Protein AF-A0A3D9ZHR7-F1 (afdb_monomer)

Radius of gyration: 15.04 Å; Cα contacts (8 Å, |Δi|>4): 205; chains: 1; bounding box: 36×28×38 Å

Organism: NCBI:txid53367

Mean predicted aligned error: 4.49 Å

pLDDT: mean 91.16, std 12.08, range [34.66, 98.31]

Sequence (118 aa):
MGRLLLTLEGVVEAPIDRVAEVALVEQPGASVDRAARTIVMQGDWWFRSETALHADGPGRTRIVQRIFNVAEKGRWAVRFVAREPLRAAQGGFDARLAEFGRRLGCRSYRVREAARPG

Nearest PDB structures (foldseek):
  4xrw-assembly1_A  TM=5.530E-01  e=2.152E-02  Amy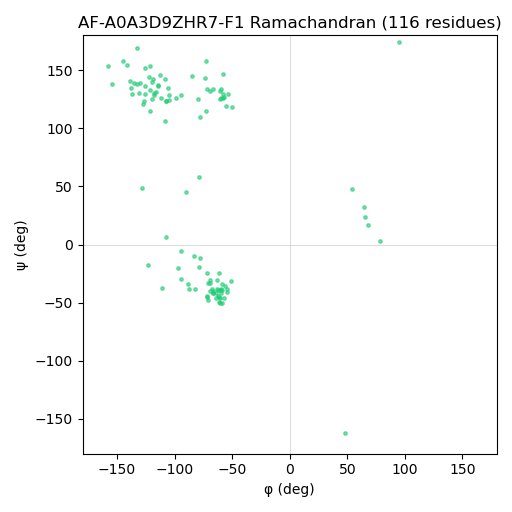colatopsis orientalis
  5z8o-assembly1_A  TM=4.979E-01  e=7.877E-02  Mycolicibacterium smegmatis MC2 155
  2pcs-assembly1_A  TM=4.517E-01  e=3.881E-02  Geobacillus kaustophilus HTA426
  1xuv-assembly2_B-2  TM=5.371E-01  e=4.107E-01  Methanosarcina mazei Go1
  4dbb-assembly1_A  TM=4.283E-01  e=4.902E-01  Rattus norvegicus

Structure (mmCIF, N/CA/C/O backbone):
data_AF-A0A3D9ZHR7-F1
#
_entry.id   AF-A0A3D9ZHR7-F1
#
loop_
_atom_site.group_PDB
_atom_site.id
_atom_site.type_symbol
_atom_site.label_atom_id
_atom_site.label_alt_id
_atom_site.label_comp_id
_atom_site.label_asym_id
_atom_site.label_entity_id
_atom_site.label_seq_id
_atom_site.pdbx_PDB_ins_code
_atom_site.Cartn_x
_atom_site.Cartn_y
_atom_site.Cartn_z
_atom_site.occupancy
_atom_site.B_iso_or_equiv
_atom_site.auth_seq_id
_atom_site.auth_comp_id
_atom_site.auth_asym_id
_atom_site.auth_atom_id
_atom_site.pdbx_PDB_model_num
ATOM 1 N N . MET A 1 1 ? 8.586 -14.887 -8.153 1.00 66.00 1 MET A N 1
ATOM 2 C CA . MET A 1 1 ? 8.458 -14.030 -6.953 1.00 66.00 1 MET A CA 1
ATOM 3 C C . MET A 1 1 ? 9.506 -12.925 -7.039 1.00 66.00 1 MET A C 1
ATOM 5 O O . MET A 1 1 ? 10.673 -13.254 -7.223 1.00 66.00 1 MET A O 1
ATOM 9 N N . GLY A 1 2 ? 9.118 -11.646 -7.001 1.00 83.94 2 GLY A N 1
ATOM 10 C CA . GLY A 1 2 ? 10.068 -10.523 -7.062 1.00 83.94 2 GLY A CA 1
ATOM 11 C C . GLY A 1 2 ? 10.864 -10.352 -5.762 1.00 83.94 2 GLY A C 1
ATOM 12 O O . GLY A 1 2 ? 10.432 -10.800 -4.702 1.00 83.94 2 GLY A O 1
ATOM 13 N N . ARG A 1 3 ? 12.028 -9.695 -5.820 1.00 93.50 3 ARG A N 1
ATOM 14 C CA . ARG A 1 3 ? 12.833 -9.386 -4.623 1.00 93.50 3 ARG A CA 1
ATOM 15 C C . ARG A 1 3 ? 12.249 -8.167 -3.911 1.00 93.50 3 ARG A C 1
ATOM 17 O O . ARG A 1 3 ? 12.152 -7.112 -4.525 1.00 93.50 3 ARG A O 1
ATOM 24 N N . LEU A 1 4 ? 11.928 -8.278 -2.623 1.00 95.06 4 LEU A N 1
ATOM 25 C CA . LEU A 1 4 ? 11.473 -7.141 -1.816 1.00 95.06 4 LEU A CA 1
ATOM 26 C C . LEU A 1 4 ? 12.554 -6.046 -1.751 1.00 95.06 4 LEU A C 1
ATOM 28 O O . LEU A 1 4 ? 13.724 -6.333 -1.491 1.00 95.06 4 LEU A O 1
ATOM 32 N N . LEU A 1 5 ? 12.149 -4.802 -1.996 1.00 94.38 5 LEU A N 1
ATOM 33 C CA . LEU A 1 5 ? 13.000 -3.613 -1.946 1.00 94.38 5 LEU A CA 1
ATOM 34 C C . LEU A 1 5 ? 12.646 -2.693 -0.780 1.00 94.38 5 LEU A C 1
ATOM 36 O O . LEU A 1 5 ? 13.539 -2.090 -0.194 1.00 94.38 5 LEU A O 1
ATOM 40 N N . LEU A 1 6 ? 11.354 -2.559 -0.475 1.00 94.81 6 LEU A N 1
ATOM 41 C CA . LEU A 1 6 ? 10.866 -1.643 0.548 1.00 94.81 6 LEU A CA 1
ATOM 42 C C . LEU A 1 6 ? 9.534 -2.140 1.112 1.00 94.81 6 LEU A C 1
ATOM 44 O O . LEU A 1 6 ? 8.657 -2.555 0.354 1.00 94.81 6 LEU A O 1
ATOM 48 N N . THR A 1 7 ? 9.388 -2.049 2.431 1.00 96.62 7 THR A N 1
ATOM 49 C CA . THR A 1 7 ? 8.114 -2.211 3.137 1.00 96.62 7 THR A CA 1
ATOM 50 C C . THR A 1 7 ? 7.806 -0.903 3.849 1.00 96.62 7 THR A C 1
ATOM 52 O O . THR A 1 7 ? 8.663 -0.366 4.548 1.00 96.62 7 THR A O 1
ATOM 55 N N . LEU A 1 8 ? 6.592 -0.396 3.669 1.00 96.31 8 LEU A N 1
ATOM 56 C CA . LEU A 1 8 ? 6.062 0.771 4.359 1.00 96.31 8 LEU A CA 1
A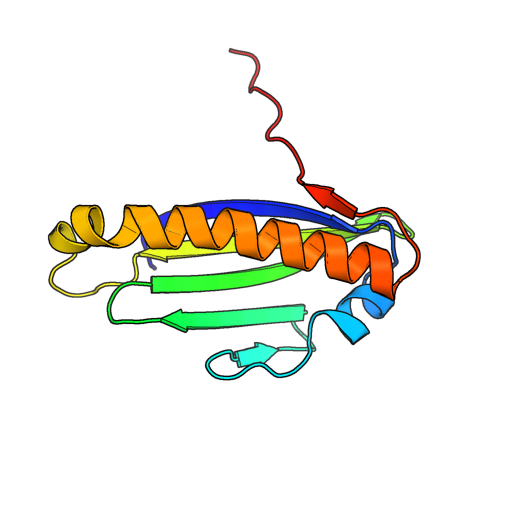TOM 57 C C . LEU A 1 8 ? 4.805 0.367 5.099 1.00 96.31 8 LEU A C 1
ATOM 59 O O . LEU A 1 8 ? 3.926 -0.285 4.537 1.00 96.31 8 LEU A O 1
ATOM 63 N N . GLU A 1 9 ? 4.722 0.773 6.358 1.00 97.38 9 GLU A N 1
ATOM 64 C CA . GLU A 1 9 ? 3.612 0.405 7.220 1.00 97.38 9 GLU A CA 1
ATOM 65 C C . GLU A 1 9 ? 3.041 1.640 7.894 1.00 97.38 9 GLU A C 1
ATOM 67 O O . GLU A 1 9 ? 3.762 2.542 8.324 1.00 97.38 9 GLU A O 1
ATOM 72 N N . GLY A 1 10 ? 1.722 1.688 7.969 1.00 97.12 10 GLY A N 1
ATOM 73 C CA . GLY A 1 10 ? 0.988 2.792 8.551 1.00 97.12 10 GLY A CA 1
ATOM 74 C C . GLY A 1 10 ? -0.245 2.300 9.270 1.00 97.12 10 GLY A C 1
ATOM 75 O O . GLY A 1 10 ? -0.752 1.217 8.991 1.00 97.12 10 GLY A O 1
ATOM 76 N N . VAL A 1 11 ? -0.723 3.111 10.197 1.00 97.75 11 VAL A N 1
ATOM 77 C CA . VAL A 1 11 ? -1.972 2.884 10.908 1.00 97.75 11 VAL A CA 1
ATOM 78 C C . VAL A 1 11 ? -2.901 4.051 10.632 1.00 97.75 11 VAL A C 1
ATOM 80 O O . VAL A 1 11 ? -2.476 5.206 10.612 1.00 97.75 11 VAL A O 1
ATOM 83 N N . VAL A 1 12 ? -4.174 3.727 10.440 1.00 98.06 12 VAL A N 1
ATOM 84 C CA . VAL A 1 12 ? -5.292 4.666 10.443 1.00 98.06 12 VAL A CA 1
ATOM 85 C C . VAL A 1 12 ? -6.227 4.236 11.569 1.00 98.06 12 VAL A C 1
ATOM 87 O O . VAL A 1 12 ? -6.643 3.077 11.621 1.00 98.06 12 VAL A O 1
ATOM 90 N N . GLU A 1 13 ? -6.541 5.147 12.488 1.00 97.56 13 GLU A N 1
ATOM 91 C CA . GLU A 1 13 ? -7.446 4.901 13.621 1.00 97.56 13 GLU A CA 1
ATOM 92 C C . GLU A 1 13 ? -8.916 4.969 13.175 1.00 97.56 13 GLU A C 1
ATOM 94 O O . GLU A 1 13 ? -9.707 5.779 13.655 1.00 97.56 13 GLU A O 1
ATOM 99 N N . ALA A 1 14 ? -9.261 4.120 12.206 1.00 97.50 14 ALA A N 1
ATOM 100 C CA . ALA A 1 14 ? -10.623 3.871 11.763 1.00 97.50 14 ALA A CA 1
ATOM 101 C C . ALA A 1 14 ? -10.837 2.375 11.449 1.00 97.50 14 ALA A C 1
ATOM 103 O O . ALA A 1 14 ? -9.878 1.672 11.096 1.00 97.50 14 ALA A O 1
ATOM 104 N N . PRO A 1 15 ? -12.086 1.869 11.541 1.00 97.19 15 PRO A N 1
ATOM 105 C CA . PRO A 1 15 ? -12.431 0.513 11.121 1.00 97.19 15 PRO A CA 1
ATOM 106 C C . PRO A 1 15 ? -12.093 0.260 9.650 1.00 97.19 15 PRO A C 1
ATOM 108 O O . PRO A 1 15 ? -12.236 1.149 8.808 1.00 97.19 15 PRO A O 1
ATOM 111 N N . ILE A 1 16 ? -11.707 -0.976 9.335 1.00 97.19 16 ILE A N 1
ATOM 112 C CA . ILE A 1 16 ? -11.210 -1.340 8.004 1.00 97.19 16 ILE A CA 1
ATOM 113 C 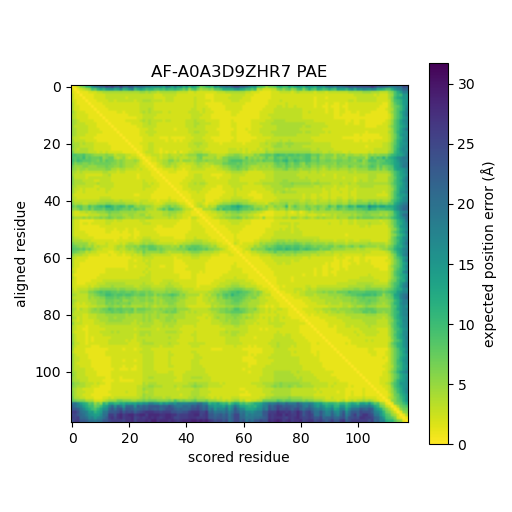C . ILE A 1 16 ? -12.201 -1.076 6.877 1.00 97.19 16 ILE A C 1
ATOM 115 O O . ILE A 1 16 ? -11.770 -0.677 5.803 1.00 97.19 16 ILE A O 1
ATOM 119 N N . ASP A 1 17 ? -13.503 -1.217 7.112 1.00 96.00 17 ASP A N 1
ATOM 120 C CA . ASP A 1 17 ? -14.506 -0.949 6.077 1.00 96.00 17 ASP A CA 1
ATOM 121 C C . ASP A 1 17 ? -14.545 0.540 5.708 1.00 96.00 17 ASP A C 1
ATOM 123 O O . ASP A 1 17 ? -14.547 0.890 4.530 1.00 96.00 17 ASP A O 1
ATOM 127 N N . ARG A 1 18 ? -14.419 1.430 6.700 1.00 96.06 18 ARG A N 1
ATOM 128 C CA . ARG A 1 18 ? -14.342 2.886 6.483 1.00 96.06 18 ARG A CA 1
ATOM 129 C C . ARG A 1 18 ? -13.050 3.292 5.784 1.00 96.06 18 ARG A C 1
ATOM 131 O O . ARG A 1 18 ? -13.054 4.176 4.932 1.00 96.06 18 ARG A O 1
ATOM 138 N N . VAL A 1 19 ? -11.937 2.643 6.123 1.00 96.94 19 VAL A N 1
ATOM 139 C CA . VAL A 1 19 ? -10.660 2.874 5.433 1.00 96.94 19 VAL A CA 1
ATOM 140 C C . VAL A 1 19 ? -10.715 2.335 4.002 1.00 96.94 19 VAL A C 1
ATOM 142 O O . VAL A 1 19 ? -10.240 3.000 3.086 1.00 96.94 19 VAL A O 1
ATOM 145 N N . ALA A 1 20 ? -11.333 1.175 3.777 1.00 96.31 20 ALA A N 1
ATOM 146 C CA . ALA A 1 20 ? -11.483 0.573 2.457 1.00 96.31 20 ALA A CA 1
ATOM 147 C C . ALA A 1 20 ? -12.316 1.450 1.508 1.00 96.31 20 ALA A C 1
ATOM 149 O O . ALA A 1 20 ? -11.939 1.592 0.347 1.00 96.31 20 ALA A O 1
ATOM 150 N N . GLU A 1 21 ? -13.379 2.098 2.000 1.00 94.19 21 GLU A N 1
ATOM 151 C CA . GLU A 1 21 ? -14.193 3.054 1.230 1.00 94.19 21 GLU A CA 1
ATOM 152 C C . GLU A 1 21 ? -13.359 4.189 0.612 1.00 94.19 21 GLU A C 1
ATOM 154 O O . GLU A 1 21 ? -13.616 4.598 -0.521 1.00 94.19 21 GLU A O 1
ATOM 159 N N . VAL A 1 22 ? -12.351 4.691 1.335 1.00 93.81 22 VAL A N 1
ATOM 160 C CA . VAL A 1 22 ? -11.513 5.813 0.875 1.00 93.81 22 VAL A CA 1
ATOM 161 C C . VAL A 1 22 ? -10.226 5.371 0.184 1.00 93.81 22 VAL A C 1
ATOM 163 O O . VAL A 1 22 ? -9.725 6.092 -0.677 1.00 93.81 22 VAL A O 1
ATOM 166 N N . ALA A 1 23 ? -9.676 4.216 0.563 1.00 92.31 23 ALA A N 1
ATOM 167 C CA . ALA A 1 23 ? -8.389 3.736 0.076 1.00 92.31 23 ALA A CA 1
ATOM 168 C C . ALA A 1 23 ? -8.514 2.940 -1.227 1.00 92.31 23 ALA A C 1
ATOM 170 O O . ALA A 1 23 ? -7.666 3.084 -2.103 1.00 92.31 23 ALA A O 1
ATOM 171 N N . LEU A 1 24 ? -9.566 2.127 -1.374 1.00 92.44 24 LEU A N 1
ATOM 172 C CA . LEU A 1 24 ? -9.778 1.237 -2.522 1.00 92.44 24 LEU A CA 1
ATOM 173 C C . LEU A 1 24 ? -10.563 1.942 -3.633 1.00 92.44 24 LEU A C 1
ATOM 175 O O . LEU A 1 24 ? -11.536 1.415 -4.173 1.00 92.44 24 LEU A O 1
ATOM 179 N N . VAL A 1 25 ? -10.165 3.175 -3.934 1.00 88.75 25 VAL A N 1
ATOM 180 C CA . VAL A 1 25 ? -10.650 3.916 -5.099 1.00 88.75 25 VAL A CA 1
ATOM 181 C C . VAL A 1 25 ? -9.823 3.528 -6.320 1.00 88.75 25 VAL A C 1
ATOM 183 O O . VAL A 1 25 ? -8.625 3.280 -6.194 1.00 88.75 25 VAL A O 1
ATOM 186 N N . GLU A 1 26 ? -10.456 3.482 -7.491 1.00 83.62 26 GLU A N 1
ATOM 187 C CA . GLU A 1 26 ? -9.762 3.213 -8.753 1.00 83.62 26 GLU A CA 1
ATOM 188 C C . GLU A 1 26 ? -8.695 4.281 -9.011 1.00 83.62 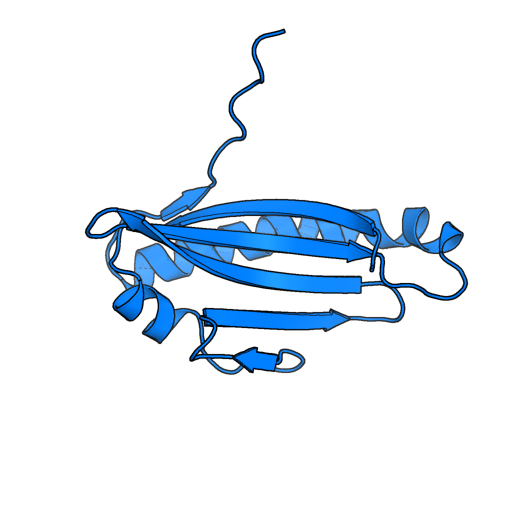26 GLU A C 1
ATOM 190 O O . GLU A 1 26 ? -8.951 5.478 -8.855 1.00 83.62 26 GLU A O 1
ATOM 195 N N . GLN A 1 27 ? -7.496 3.848 -9.402 1.00 83.00 27 GLN A N 1
ATOM 196 C CA . GLN A 1 27 ? -6.384 4.738 -9.734 1.00 83.00 27 GLN A CA 1
ATOM 197 C C . GLN A 1 27 ? -5.756 4.298 -11.060 1.00 83.00 27 GLN A C 1
ATOM 199 O O . GLN A 1 27 ? -5.570 3.097 -11.269 1.00 83.00 27 GLN A O 1
ATOM 204 N N . PRO A 1 28 ? -5.398 5.233 -11.959 1.00 85.00 28 PRO A N 1
ATOM 205 C CA . PRO A 1 28 ? -4.751 4.887 -13.219 1.00 85.00 28 PRO A CA 1
ATOM 206 C C . PRO A 1 28 ? -3.497 4.029 -13.007 1.00 85.00 28 PRO A C 1
ATOM 208 O O . PRO A 1 28 ? -2.628 4.373 -12.208 1.00 85.00 28 PRO A O 1
ATOM 211 N N . GLY A 1 29 ? -3.404 2.912 -13.732 1.00 87.12 29 GLY A N 1
ATOM 212 C CA . GLY A 1 29 ? -2.259 1.998 -13.658 1.00 87.12 29 GLY A CA 1
ATOM 213 C C . GLY A 1 29 ? -2.245 1.059 -12.444 1.00 87.12 29 GLY A C 1
ATOM 214 O O . GLY A 1 29 ? -1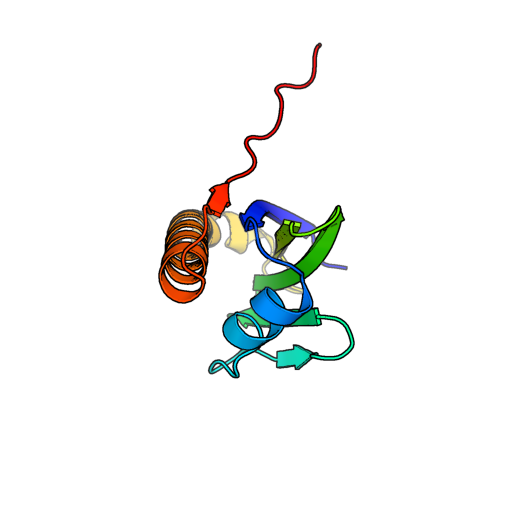.300 0.281 -12.301 1.00 87.12 29 GLY A O 1
ATOM 215 N N . ALA A 1 30 ? -3.275 1.087 -11.593 1.00 93.19 30 ALA A N 1
ATOM 216 C CA . ALA A 1 30 ? -3.435 0.160 -10.481 1.00 93.19 30 ALA A CA 1
ATOM 217 C C . ALA A 1 30 ? -4.633 -0.779 -10.694 1.00 93.19 30 ALA A C 1
ATOM 219 O O . ALA A 1 30 ? -5.657 -0.394 -11.246 1.00 93.19 30 ALA A O 1
ATOM 220 N N . SER A 1 31 ? -4.501 -2.012 -10.215 1.00 95.44 31 SER A N 1
ATOM 221 C CA . SER A 1 31 ? -5.585 -2.974 -10.053 1.00 95.44 31 SER A CA 1
ATOM 222 C C . SER A 1 31 ? -6.039 -2.952 -8.599 1.00 95.44 31 SER A C 1
ATOM 224 O O . SER A 1 31 ? -5.222 -3.153 -7.697 1.00 95.44 31 SER A O 1
ATOM 226 N N . VAL A 1 32 ? -7.333 -2.744 -8.367 1.00 96.00 32 VAL A N 1
ATOM 227 C CA . VAL A 1 32 ? -7.934 -2.737 -7.030 1.00 96.00 32 VAL A CA 1
ATOM 228 C C . VAL A 1 32 ? -8.769 -4.000 -6.842 1.00 96.00 32 VAL A C 1
ATOM 230 O O . VAL A 1 32 ? -9.701 -4.255 -7.596 1.00 96.00 32 VAL A O 1
ATOM 233 N N . ASP A 1 33 ? -8.461 -4.780 -5.809 1.00 95.12 33 ASP A N 1
ATOM 234 C CA . ASP A 1 33 ? -9.304 -5.885 -5.355 1.00 95.12 33 ASP A CA 1
ATOM 235 C C . ASP A 1 33 ? -9.957 -5.492 -4.029 1.00 95.12 33 ASP A C 1
ATOM 237 O O . ASP A 1 33 ? -9.316 -5.443 -2.972 1.00 95.12 33 ASP A O 1
ATOM 241 N N . ARG A 1 34 ? -11.257 -5.196 -4.092 1.00 93.69 34 ARG A N 1
ATOM 242 C CA . ARG A 1 34 ? -12.048 -4.792 -2.925 1.00 93.69 34 ARG A CA 1
ATOM 243 C C . ARG A 1 34 ? -12.295 -5.935 -1.950 1.00 93.69 34 ARG A C 1
ATOM 245 O O . ARG A 1 34 ? -12.332 -5.684 -0.748 1.00 93.69 34 ARG A O 1
ATOM 252 N N . ALA A 1 35 ? -12.435 -7.162 -2.447 1.00 92.38 35 ALA A N 1
ATOM 253 C CA . ALA A 1 35 ? -12.684 -8.330 -1.612 1.00 92.38 35 ALA A CA 1
ATOM 254 C C . ALA A 1 35 ? -11.423 -8.705 -0.825 1.00 92.38 35 ALA A C 1
ATOM 256 O O . ALA A 1 35 ? -11.480 -8.895 0.388 1.00 92.38 35 ALA A O 1
ATOM 257 N N . ALA A 1 36 ? -10.268 -8.717 -1.494 1.00 93.56 36 ALA A N 1
ATOM 258 C CA . ALA A 1 36 ? -8.977 -8.950 -0.852 1.00 93.56 36 ALA A CA 1
ATOM 259 C C . ALA A 1 36 ? -8.440 -7.717 -0.100 1.00 93.56 36 ALA A C 1
ATOM 261 O O . ALA A 1 36 ? -7.474 -7.829 0.653 1.00 93.56 36 ALA A O 1
ATOM 262 N N . ARG A 1 37 ? -9.051 -6.540 -0.296 1.00 96.62 37 ARG A N 1
ATOM 263 C CA . ARG A 1 37 ? -8.603 -5.235 0.220 1.00 96.62 37 ARG A C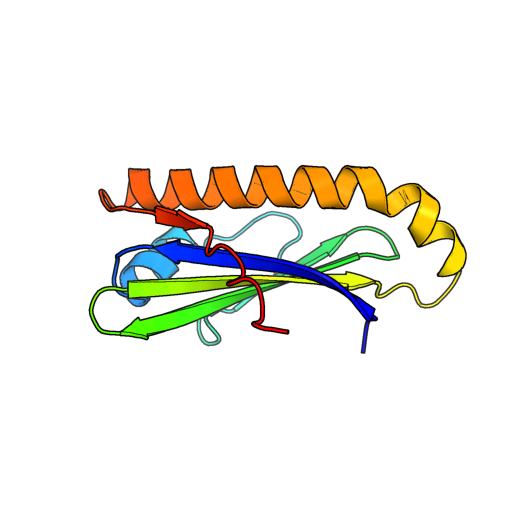A 1
ATOM 264 C C . ARG A 1 37 ? -7.157 -4.926 -0.158 1.00 96.62 37 ARG A C 1
ATOM 266 O O . ARG A 1 37 ? -6.340 -4.520 0.677 1.00 96.62 37 ARG A O 1
ATOM 273 N N . THR A 1 38 ? -6.855 -5.124 -1.437 1.00 96.88 38 THR A N 1
ATOM 274 C CA . THR A 1 38 ? -5.522 -4.904 -1.991 1.00 96.88 38 THR A CA 1
ATOM 275 C C . THR A 1 38 ? -5.538 -3.963 -3.183 1.00 96.88 38 THR A C 1
ATOM 277 O O . THR A 1 38 ? -6.516 -3.862 -3.920 1.00 96.88 38 THR A O 1
ATOM 280 N N . ILE A 1 39 ? -4.422 -3.266 -3.363 1.00 96.50 39 ILE A N 1
ATOM 281 C CA . ILE A 1 39 ? -4.125 -2.447 -4.532 1.00 96.50 39 ILE A CA 1
ATOM 282 C C . ILE A 1 39 ? -2.774 -2.904 -5.059 1.00 96.50 39 ILE A C 1
ATOM 284 O O . ILE A 1 39 ? -1.778 -2.882 -4.332 1.00 96.50 39 ILE A O 1
ATOM 288 N N . VAL A 1 40 ? -2.728 -3.294 -6.323 1.00 96.19 40 VAL A N 1
ATOM 289 C CA . VAL A 1 40 ? -1.506 -3.709 -7.004 1.00 96.19 40 VAL A CA 1
ATOM 290 C C . VAL A 1 40 ? -1.223 -2.733 -8.128 1.00 96.19 40 VAL A C 1
ATOM 292 O O . VAL A 1 40 ? -2.091 -2.447 -8.938 1.00 96.19 40 VAL A O 1
ATOM 295 N N . MET A 1 41 ? 0.008 -2.251 -8.212 1.00 93.94 41 MET A N 1
ATOM 296 C CA . MET A 1 41 ? 0.458 -1.394 -9.303 1.00 93.94 41 MET A CA 1
ATOM 297 C C . MET A 1 41 ? 1.769 -1.942 -9.842 1.00 93.94 41 MET A C 1
ATOM 299 O O . MET A 1 41 ? 2.691 -2.210 -9.071 1.00 93.94 41 MET A O 1
ATOM 303 N N . GLN A 1 42 ? 1.849 -2.103 -11.157 1.00 92.12 42 GLN A N 1
ATOM 304 C CA . GLN A 1 42 ? 3.097 -2.401 -11.847 1.00 92.12 42 GLN A CA 1
ATOM 305 C C . GLN A 1 42 ? 3.564 -1.139 -12.564 1.00 92.12 42 GLN A C 1
ATOM 307 O O . GLN A 1 42 ? 2.773 -0.457 -13.207 1.00 92.12 42 GLN A O 1
ATOM 312 N N . GLY A 1 43 ? 4.847 -0.832 -12.437 1.00 85.69 43 GLY A N 1
ATOM 313 C CA . GLY A 1 43 ? 5.473 0.329 -13.053 1.00 85.69 43 GLY A CA 1
ATOM 314 C C . GLY A 1 43 ? 6.801 -0.075 -13.669 1.00 85.69 43 GLY A C 1
ATOM 315 O O . GLY A 1 43 ? 7.554 -0.858 -13.085 1.00 85.69 43 GLY A O 1
ATOM 316 N N . ASP A 1 44 ? 7.072 0.458 -14.856 1.00 87.44 44 ASP A N 1
ATOM 317 C CA . ASP A 1 44 ? 8.239 0.110 -15.663 1.00 87.44 44 ASP A CA 1
ATOM 318 C C . ASP A 1 44 ? 8.448 -1.416 -15.804 1.00 87.44 44 ASP A C 1
ATOM 320 O O . ASP A 1 44 ? 7.549 -2.235 -15.602 1.00 87.44 44 ASP A O 1
ATOM 324 N N . TRP A 1 45 ? 9.656 -1.823 -16.191 1.00 92.94 45 TRP A N 1
ATOM 325 C CA . TRP A 1 45 ? 10.025 -3.231 -16.352 1.00 92.94 45 TRP A CA 1
ATOM 326 C C . TRP A 1 45 ? 10.434 -3.906 -15.038 1.00 92.94 45 TRP A C 1
ATOM 328 O O . TRP A 1 45 ? 10.678 -5.111 -15.020 1.00 92.94 45 TRP A O 1
ATOM 338 N N . TRP A 1 46 ? 10.604 -3.137 -13.959 1.00 93.81 46 TRP A N 1
ATOM 339 C CA . TRP A 1 46 ? 11.284 -3.606 -12.755 1.00 93.81 46 TRP A CA 1
ATOM 340 C C . TRP A 1 46 ? 10.465 -3.504 -11.482 1.00 93.81 46 TRP A C 1
ATOM 342 O O . TRP A 1 46 ? 10.835 -4.161 -10.513 1.00 93.81 46 TRP A O 1
ATOM 352 N N . PHE A 1 47 ? 9.395 -2.715 -11.444 1.00 93.25 47 PHE A N 1
ATOM 353 C CA . PHE A 1 47 ? 8.715 -2.381 -10.202 1.00 93.25 47 PHE A CA 1
ATOM 354 C C . PHE A 1 47 ? 7.299 -2.950 -10.149 1.00 93.25 47 PHE A C 1
ATOM 356 O O . PHE A 1 47 ? 6.504 -2.841 -11.080 1.00 93.25 47 PHE A O 1
ATOM 363 N N . ARG A 1 48 ? 6.963 -3.504 -8.986 1.00 95.44 48 ARG A N 1
ATOM 364 C CA . ARG A 1 48 ? 5.590 -3.806 -8.590 1.00 95.44 48 ARG A CA 1
ATOM 365 C C . ARG A 1 48 ? 5.399 -3.388 -7.143 1.00 95.44 48 ARG A C 1
ATOM 367 O O . ARG A 1 48 ? 6.192 -3.784 -6.289 1.00 95.44 48 ARG A O 1
ATOM 374 N N . SER A 1 49 ? 4.352 -2.627 -6.861 1.00 95.69 49 SER A N 1
ATOM 375 C CA . SER A 1 49 ? 3.899 -2.377 -5.496 1.00 95.69 49 SER A CA 1
ATOM 376 C C . SER A 1 49 ? 2.600 -3.092 -5.201 1.00 95.69 49 SER A C 1
ATOM 378 O O . SER A 1 49 ? 1.696 -3.110 -6.032 1.00 95.69 49 SER A O 1
ATOM 380 N N . GLU A 1 50 ? 2.493 -3.590 -3.982 1.00 96.88 50 GLU A N 1
ATOM 381 C CA . GLU A 1 50 ? 1.299 -4.218 -3.442 1.00 96.88 50 GLU A CA 1
ATOM 382 C C . GLU A 1 50 ? 0.971 -3.529 -2.123 1.00 96.88 50 GLU A C 1
ATOM 384 O O . GLU A 1 50 ? 1.806 -3.474 -1.222 1.00 96.88 50 GLU A O 1
ATOM 389 N N . THR A 1 51 ? -0.223 -2.955 -2.025 1.00 97.50 51 THR A N 1
ATOM 390 C CA . THR A 1 51 ? -0.740 -2.337 -0.804 1.00 97.50 51 THR A CA 1
ATOM 391 C C . THR A 1 51 ? -1.891 -3.179 -0.292 1.00 97.50 51 THR A C 1
ATOM 393 O O . THR A 1 51 ? -2.825 -3.435 -1.042 1.00 97.50 51 THR A O 1
ATOM 396 N N . ALA A 1 52 ? -1.834 -3.595 0.966 1.00 97.88 52 ALA A N 1
ATOM 397 C CA . ALA A 1 52 ? -2.874 -4.377 1.618 1.00 97.88 52 ALA A CA 1
ATOM 398 C C . ALA A 1 52 ? -3.394 -3.651 2.862 1.00 97.88 52 ALA A C 1
ATOM 400 O O . ALA A 1 52 ? -2.628 -2.992 3.576 1.00 97.88 52 ALA A O 1
ATOM 401 N N . LEU A 1 53 ? -4.697 -3.776 3.112 1.00 98.00 53 LEU A N 1
ATOM 402 C CA . LEU A 1 53 ? -5.354 -3.274 4.315 1.00 98.00 53 LEU A CA 1
ATOM 403 C C . LEU A 1 53 ? -5.666 -4.444 5.250 1.00 98.00 53 LEU A C 1
ATOM 405 O O . LEU A 1 53 ? -6.302 -5.419 4.851 1.00 98.00 53 LEU A O 1
ATOM 409 N N . HIS A 1 54 ? -5.264 -4.325 6.510 1.00 97.38 54 HIS A N 1
ATOM 410 C CA . HIS A 1 54 ? -5.482 -5.331 7.544 1.00 97.38 54 HIS A CA 1
ATOM 411 C C . HIS A 1 54 ? -6.182 -4.706 8.748 1.00 97.38 54 HIS A C 1
ATOM 413 O O . HIS A 1 54 ? -5.827 -3.609 9.176 1.00 97.38 54 HIS A O 1
ATOM 419 N N . ALA A 1 55 ? -7.178 -5.395 9.305 1.00 96.12 55 ALA A N 1
ATOM 420 C CA . ALA A 1 55 ? -7.739 -4.992 10.589 1.00 96.12 55 ALA A CA 1
ATOM 421 C C . ALA A 1 55 ? -6.669 -5.200 11.673 1.00 96.12 55 ALA A C 1
ATOM 423 O O . ALA A 1 55 ? -6.023 -6.245 11.701 1.00 96.12 55 ALA A O 1
ATOM 424 N N . ASP A 1 56 ? -6.477 -4.210 12.541 1.00 93.75 56 ASP A N 1
ATOM 425 C CA . ASP A 1 56 ? -5.449 -4.201 13.593 1.00 93.75 56 ASP A CA 1
ATOM 426 C C . ASP A 1 56 ? -6.098 -3.869 14.946 1.00 93.75 56 ASP A C 1
ATOM 428 O O . ASP A 1 56 ? -5.686 -2.962 15.667 1.00 93.75 56 ASP A O 1
ATOM 432 N N . GLY A 1 57 ? -7.192 -4.578 15.234 1.00 90.31 57 GLY A N 1
ATOM 433 C CA . GLY A 1 57 ? -8.071 -4.350 16.379 1.00 90.31 57 GLY A CA 1
ATOM 434 C C . GLY A 1 57 ? -9.296 -3.472 16.068 1.00 90.31 57 GLY A C 1
ATOM 435 O O . GLY A 1 57 ? -9.448 -2.960 14.954 1.00 90.31 57 GLY A O 1
ATOM 436 N N . PRO A 1 58 ? -10.212 -3.311 17.042 1.00 90.25 58 PRO A N 1
ATOM 437 C CA . PRO A 1 58 ? -11.401 -2.481 16.878 1.00 90.25 58 PRO A CA 1
ATOM 438 C C . PRO A 1 58 ? -11.036 -1.035 16.537 1.00 90.25 58 PRO A C 1
ATOM 440 O O . PRO A 1 58 ? -10.218 -0.416 17.212 1.00 90.25 58 PRO A O 1
ATOM 443 N N . GLY A 1 59 ? -11.651 -0.493 15.484 1.00 94.62 59 GLY A N 1
ATOM 444 C CA . GLY A 1 59 ? -11.443 0.903 15.093 1.00 94.62 59 GLY A CA 1
ATOM 445 C C . GLY A 1 59 ? -10.044 1.220 14.568 1.00 94.62 59 GLY A C 1
ATOM 446 O O . GLY A 1 59 ? -9.685 2.391 14.517 1.00 94.62 59 GLY A O 1
ATOM 447 N N . ARG A 1 60 ? -9.250 0.218 14.177 1.00 96.88 60 ARG A N 1
ATOM 448 C CA . ARG A 1 60 ? -7.876 0.426 13.721 1.00 96.88 60 ARG A CA 1
ATOM 449 C C . ARG A 1 60 ? -7.556 -0.429 12.502 1.00 96.88 60 ARG A C 1
ATOM 451 O O . ARG A 1 60 ? -7.835 -1.626 12.460 1.00 96.88 60 ARG A O 1
ATOM 458 N N . THR A 1 61 ? -6.927 0.197 11.515 1.00 98.31 61 THR A N 1
ATOM 459 C CA . THR A 1 61 ? -6.526 -0.445 10.262 1.00 98.31 61 THR A CA 1
ATOM 460 C C . THR A 1 61 ? -5.044 -0.241 10.030 1.00 98.31 61 THR A C 1
ATOM 462 O O . THR A 1 61 ? -4.552 0.888 10.059 1.00 98.31 61 THR A O 1
ATOM 465 N N . ARG A 1 62 ? -4.336 -1.333 9.753 1.00 97.88 62 ARG A N 1
ATOM 466 C CA . ARG A 1 62 ? -2.947 -1.320 9.316 1.00 97.88 62 ARG A CA 1
ATOM 467 C C . ARG A 1 62 ? -2.883 -1.370 7.796 1.00 97.88 62 ARG A C 1
ATOM 469 O O . ARG A 1 62 ? -3.485 -2.233 7.164 1.00 97.88 62 ARG A O 1
ATOM 476 N N . ILE A 1 63 ? -2.128 -0.450 7.218 1.00 97.75 63 ILE A N 1
ATOM 477 C CA . ILE A 1 63 ? -1.862 -0.359 5.786 1.00 97.75 63 ILE A CA 1
ATOM 478 C C . ILE A 1 63 ? -0.422 -0.789 5.564 1.00 97.75 63 ILE A C 1
ATOM 480 O O . ILE A 1 63 ? 0.490 -0.208 6.151 1.00 97.75 63 ILE A O 1
ATOM 484 N N . VAL A 1 64 ? -0.218 -1.792 4.716 1.00 97.69 64 VAL A N 1
ATOM 485 C CA . VAL A 1 64 ? 1.109 -2.323 4.400 1.00 97.69 64 VAL A CA 1
ATOM 486 C C . VAL A 1 64 ? 1.339 -2.205 2.906 1.00 97.69 64 VAL A C 1
ATOM 488 O O . VAL A 1 64 ? 0.657 -2.863 2.127 1.00 97.69 64 VAL A O 1
ATOM 491 N N . GLN A 1 65 ? 2.310 -1.391 2.503 1.00 97.12 65 GLN A N 1
ATOM 492 C CA . GLN A 1 65 ? 2.775 -1.309 1.124 1.00 97.12 65 GLN A CA 1
ATOM 493 C C . GLN A 1 65 ? 4.126 -2.009 0.995 1.00 97.12 65 GLN A C 1
ATOM 495 O O . GLN A 1 65 ? 5.088 -1.660 1.675 1.00 97.12 65 GLN A O 1
ATOM 500 N N . ARG A 1 66 ? 4.216 -2.981 0.092 1.00 97.06 66 ARG A N 1
ATOM 501 C CA . ARG A 1 66 ? 5.459 -3.661 -0.273 1.00 97.06 66 ARG A CA 1
ATOM 502 C C . ARG A 1 66 ? 5.812 -3.345 -1.710 1.00 97.06 66 ARG A C 1
ATOM 504 O O . ARG A 1 66 ? 4.946 -3.342 -2.578 1.00 97.06 66 ARG A O 1
ATOM 511 N N . ILE A 1 67 ? 7.087 -3.084 -1.952 1.00 95.81 67 ILE A N 1
ATOM 512 C CA . ILE A 1 67 ? 7.630 -2.793 -3.274 1.00 95.81 67 ILE A CA 1
ATOM 513 C C . ILE A 1 67 ? 8.650 -3.861 -3.626 1.00 95.81 67 ILE A C 1
ATOM 515 O O . ILE A 1 67 ? 9.588 -4.111 -2.868 1.00 95.81 67 ILE A O 1
ATOM 519 N N . PHE A 1 68 ? 8.488 -4.455 -4.801 1.00 95.81 68 PHE A N 1
ATOM 520 C CA . PHE A 1 68 ? 9.302 -5.551 -5.294 1.00 95.81 68 PHE A CA 1
ATOM 521 C C . PHE A 1 68 ? 10.035 -5.164 -6.575 1.00 95.81 68 PHE A C 1
ATOM 523 O O . PHE A 1 68 ? 9.480 -4.514 -7.459 1.00 95.81 68 PHE A O 1
ATOM 530 N N . ASN A 1 69 ? 11.270 -5.648 -6.692 1.00 95.44 69 ASN A N 1
ATOM 531 C CA . ASN A 1 69 ? 11.955 -5.795 -7.961 1.00 95.44 69 ASN A CA 1
ATOM 532 C C . ASN A 1 69 ? 11.415 -7.041 -8.675 1.00 95.44 69 ASN A C 1
ATOM 534 O O . ASN A 1 69 ? 11.694 -8.168 -8.252 1.00 95.44 69 ASN A O 1
ATOM 538 N N . VAL A 1 70 ? 10.669 -6.832 -9.752 1.00 95.88 70 VAL A N 1
ATOM 539 C CA . VAL A 1 70 ? 10.094 -7.873 -10.612 1.00 95.88 70 VAL A CA 1
ATOM 540 C C . VAL A 1 70 ? 10.798 -7.987 -11.966 1.00 95.88 70 VAL A C 1
ATOM 542 O O . VAL A 1 70 ? 10.361 -8.771 -12.800 1.00 95.88 70 VAL A O 1
ATOM 545 N N . ALA A 1 71 ? 11.900 -7.259 -12.193 1.00 94.25 71 ALA A N 1
ATOM 546 C CA . ALA A 1 71 ? 12.608 -7.309 -13.470 1.00 94.25 71 ALA A CA 1
ATOM 547 C C . ALA A 1 71 ? 13.061 -8.734 -13.792 1.00 94.25 71 ALA A C 1
ATOM 549 O O . ALA A 1 71 ? 13.775 -9.353 -13.002 1.00 94.25 71 ALA A O 1
ATOM 550 N N . GLU A 1 72 ? 12.699 -9.239 -14.969 1.00 91.44 72 GLU A N 1
ATOM 551 C CA . GLU A 1 72 ? 13.152 -10.543 -15.464 1.00 91.44 72 GLU A CA 1
ATOM 552 C C . GLU A 1 72 ? 14.539 -10.459 -16.106 1.00 91.44 72 GLU A C 1
ATOM 554 O O . GLU A 1 72 ? 15.388 -11.329 -15.900 1.00 91.44 72 GLU A O 1
ATOM 559 N N . LYS A 1 73 ? 14.791 -9.361 -16.826 1.00 91.62 73 LYS A N 1
ATOM 560 C CA . LYS A 1 73 ? 16.050 -9.034 -17.506 1.00 91.62 73 LYS A CA 1
ATOM 561 C C . LYS A 1 73 ? 16.594 -7.702 -16.990 1.00 91.62 73 LYS A C 1
ATOM 563 O O . LYS A 1 73 ? 15.845 -6.864 -16.500 1.00 91.62 73 LYS A O 1
ATOM 568 N N . GLY A 1 74 ? 17.913 -7.512 -17.062 1.00 90.31 74 GLY A N 1
ATOM 569 C CA . GLY A 1 74 ? 18.541 -6.245 -16.661 1.00 90.31 74 GLY A CA 1
ATOM 570 C C . GLY A 1 74 ? 18.414 -5.909 -15.167 1.00 90.31 74 GLY A C 1
ATOM 571 O O . GLY A 1 74 ? 18.524 -4.746 -14.795 1.00 90.31 74 GLY A O 1
ATOM 572 N N . ARG A 1 75 ? 18.210 -6.906 -14.288 1.00 90.75 75 ARG A N 1
ATOM 573 C CA . ARG A 1 75 ? 18.056 -6.712 -12.828 1.00 90.75 75 ARG A CA 1
ATOM 574 C C . ARG A 1 75 ? 19.165 -5.876 -12.189 1.00 90.75 75 ARG A C 1
ATOM 576 O O . ARG A 1 75 ? 18.911 -5.165 -11.221 1.00 90.75 75 ARG A O 1
ATOM 583 N N . TRP A 1 76 ? 20.382 -5.951 -12.725 1.00 89.50 76 TRP A N 1
ATOM 584 C CA . TRP A 1 76 ? 21.521 -5.172 -12.246 1.00 89.50 76 TRP A CA 1
ATOM 585 C C . TRP A 1 76 ? 21.312 -3.660 -12.414 1.00 89.50 76 TRP A C 1
ATOM 587 O O . TRP A 1 76 ? 21.806 -2.899 -11.588 1.00 89.50 76 TRP A O 1
ATOM 597 N N . ALA A 1 77 ? 20.564 -3.221 -13.433 1.00 92.44 77 ALA A N 1
ATOM 598 C CA . ALA A 1 77 ? 20.323 -1.807 -13.712 1.00 92.44 77 ALA A CA 1
ATOM 599 C C . ALA A 1 77 ? 19.372 -1.167 -12.689 1.00 92.44 77 ALA A C 1
ATOM 601 O O . ALA A 1 77 ? 19.461 0.029 -12.415 1.00 92.44 77 ALA A O 1
ATOM 602 N N . VAL A 1 78 ? 18.524 -1.976 -12.042 1.00 92.00 78 VAL A N 1
ATOM 603 C CA . VAL A 1 78 ? 17.553 -1.524 -11.033 1.00 92.00 78 VAL A CA 1
ATOM 604 C C . VAL A 1 78 ? 18.229 -0.770 -9.890 1.00 92.00 78 VAL A C 1
ATOM 606 O O . VAL A 1 78 ? 17.690 0.219 -9.406 1.00 92.00 78 VAL A O 1
ATOM 609 N N . ARG A 1 79 ? 19.447 -1.162 -9.490 1.00 87.69 79 ARG A N 1
ATOM 610 C CA . ARG A 1 79 ? 20.178 -0.480 -8.405 1.00 87.69 79 ARG A CA 1
ATOM 611 C C . ARG A 1 79 ? 20.493 0.989 -8.710 1.00 87.69 79 ARG A C 1
ATOM 613 O O . ARG A 1 79 ? 20.685 1.761 -7.777 1.00 87.69 79 ARG A O 1
ATOM 620 N N . PHE A 1 80 ? 20.560 1.356 -9.989 1.00 90.75 80 PHE A N 1
ATOM 621 C CA . PHE A 1 80 ? 20.846 2.719 -10.424 1.00 90.75 80 PHE A CA 1
ATOM 622 C C . PHE A 1 80 ? 19.574 3.558 -10.549 1.00 90.75 80 PHE A C 1
ATOM 624 O O . PHE A 1 80 ? 19.606 4.740 -10.229 1.00 90.75 80 PHE A O 1
ATOM 631 N N . VAL A 1 81 ? 18.452 2.946 -10.943 1.00 91.88 81 VAL A N 1
ATOM 632 C CA . VAL A 1 81 ? 17.194 3.672 -11.192 1.00 91.88 81 VAL A CA 1
ATOM 633 C C . VAL A 1 81 ? 16.210 3.645 -10.021 1.00 91.88 81 VAL A C 1
ATOM 635 O O . VAL A 1 81 ? 15.343 4.503 -9.942 1.00 91.88 81 VAL A O 1
ATOM 638 N N . ALA A 1 82 ? 16.329 2.706 -9.078 1.00 91.88 82 ALA A N 1
ATOM 639 C CA . ALA A 1 82 ? 15.325 2.533 -8.023 1.00 91.88 82 ALA A CA 1
ATOM 640 C C . ALA A 1 82 ? 15.430 3.551 -6.878 1.00 91.88 82 ALA A C 1
ATOM 642 O O . ALA A 1 82 ? 14.473 3.732 -6.128 1.00 91.88 82 ALA A O 1
ATOM 643 N N . ARG A 1 83 ? 16.580 4.212 -6.699 1.00 91.00 83 ARG A N 1
ATOM 644 C CA . ARG A 1 83 ? 16.847 5.014 -5.494 1.00 91.00 83 ARG A CA 1
ATOM 645 C C . ARG A 1 83 ? 15.861 6.169 -5.315 1.00 91.00 83 ARG A C 1
ATOM 647 O O . ARG A 1 83 ? 15.328 6.341 -4.221 1.00 91.00 83 ARG A O 1
ATOM 654 N N . GLU A 1 84 ? 15.646 6.965 -6.355 1.00 92.00 84 GLU A N 1
ATOM 655 C CA . GLU A 1 84 ? 14.732 8.109 -6.301 1.00 92.00 84 GLU A CA 1
ATOM 656 C C . GLU A 1 84 ? 13.261 7.674 -6.228 1.00 92.00 84 GLU A C 1
ATOM 658 O O . GLU A 1 84 ? 12.584 8.121 -5.300 1.00 92.00 84 GLU A O 1
ATOM 663 N N . PRO A 1 85 ? 12.772 6.730 -7.061 1.00 92.00 85 PRO A N 1
ATOM 664 C CA . PRO A 1 85 ? 11.419 6.189 -6.935 1.00 92.00 85 PRO A CA 1
ATOM 665 C C . PRO A 1 85 ? 11.105 5.620 -5.548 1.00 92.00 85 PRO A C 1
ATOM 667 O O . PRO A 1 85 ? 10.027 5.865 -5.018 1.00 92.00 85 PRO A O 1
ATOM 670 N N . LEU A 1 86 ? 12.040 4.908 -4.909 1.00 92.88 86 LEU A N 1
ATOM 671 C CA . LEU A 1 86 ? 11.831 4.368 -3.558 1.00 92.88 86 LEU A CA 1
ATOM 672 C C . LEU A 1 86 ? 11.775 5.461 -2.477 1.00 92.88 86 LEU A C 1
ATOM 674 O O . LEU A 1 86 ? 11.087 5.302 -1.467 1.00 92.88 86 LEU A O 1
ATOM 678 N N . ARG A 1 87 ? 12.483 6.583 -2.663 1.00 92.06 87 ARG A N 1
ATOM 679 C CA . ARG A 1 87 ? 12.354 7.762 -1.788 1.00 92.06 87 ARG A CA 1
ATOM 680 C C . ARG A 1 87 ? 11.026 8.477 -2.021 1.00 92.06 87 ARG A C 1
ATOM 682 O O . ARG A 1 87 ? 10.336 8.796 -1.058 1.00 92.06 87 ARG A O 1
ATOM 689 N N . ALA A 1 88 ? 10.640 8.667 -3.279 1.00 91.94 88 ALA A N 1
ATOM 690 C CA . ALA A 1 88 ? 9.354 9.254 -3.636 1.00 91.94 88 ALA A CA 1
ATOM 691 C C . ALA A 1 88 ? 8.181 8.406 -3.115 1.00 91.94 88 ALA A C 1
ATOM 693 O O . ALA A 1 88 ? 7.220 8.954 -2.584 1.00 91.94 88 ALA A O 1
ATOM 694 N N . ALA A 1 89 ? 8.290 7.075 -3.168 1.00 92.31 89 ALA A N 1
ATOM 695 C CA . ALA A 1 89 ? 7.287 6.159 -2.632 1.00 92.31 89 ALA A CA 1
ATOM 696 C C . ALA A 1 89 ? 7.063 6.342 -1.123 1.00 92.31 89 ALA A C 1
ATOM 698 O O . ALA A 1 89 ? 5.922 6.304 -0.670 1.00 92.31 89 ALA A O 1
ATOM 699 N N . GLN A 1 90 ? 8.124 6.603 -0.348 1.00 93.56 90 GLN A N 1
ATOM 700 C CA . GLN A 1 90 ? 7.994 6.919 1.079 1.00 93.56 90 GLN A CA 1
ATOM 701 C C . GLN A 1 90 ? 7.161 8.179 1.304 1.00 93.56 90 GLN A C 1
ATOM 703 O O . GLN A 1 90 ? 6.204 8.129 2.078 1.00 93.56 90 GLN A O 1
ATOM 708 N N . GLY A 1 91 ? 7.487 9.267 0.599 1.00 93.94 91 GLY A N 1
ATOM 709 C CA . GLY A 1 91 ? 6.750 10.529 0.701 1.00 93.94 91 GLY A CA 1
ATOM 710 C C . GLY A 1 91 ? 5.304 10.409 0.214 1.00 93.94 91 GLY A C 1
ATOM 711 O O . GLY A 1 91 ? 4.388 10.894 0.873 1.00 93.94 91 GLY A O 1
ATOM 712 N N . GLY A 1 92 ? 5.073 9.696 -0.891 1.00 93.94 92 GLY A N 1
ATOM 713 C CA . GLY A 1 92 ? 3.729 9.429 -1.409 1.00 93.94 92 GLY A CA 1
ATOM 714 C C . GLY A 1 92 ? 2.873 8.603 -0.445 1.00 93.94 92 GLY A C 1
ATOM 715 O O . GLY A 1 92 ? 1.687 8.881 -0.279 1.00 93.94 92 GLY A O 1
ATOM 716 N N . PHE A 1 93 ? 3.467 7.626 0.243 1.00 95.19 93 PHE A N 1
ATOM 717 C CA . PHE A 1 93 ? 2.772 6.867 1.283 1.00 95.19 93 PHE A CA 1
ATOM 718 C C . PHE A 1 93 ? 2.424 7.735 2.496 1.00 95.19 93 PHE A C 1
ATOM 720 O O . PHE A 1 93 ? 1.308 7.637 3.002 1.00 95.19 93 PHE A O 1
ATOM 727 N N . ASP A 1 94 ? 3.336 8.606 2.942 1.00 95.50 94 ASP A N 1
ATOM 728 C CA . ASP A 1 94 ? 3.070 9.532 4.052 1.00 95.50 94 ASP A CA 1
ATOM 729 C C . ASP A 1 94 ? 1.942 10.510 3.713 1.00 95.50 94 ASP A C 1
ATOM 731 O O . ASP A 1 94 ? 1.021 10.700 4.509 1.00 95.50 94 ASP A O 1
ATOM 735 N N . ALA A 1 95 ? 1.967 11.073 2.503 1.00 95.44 95 ALA A N 1
ATOM 736 C CA . ALA A 1 95 ? 0.909 11.946 2.010 1.00 95.44 95 ALA A CA 1
ATOM 737 C C . ALA A 1 95 ? -0.448 11.226 1.969 1.00 95.44 95 ALA A C 1
ATOM 739 O O . ALA A 1 95 ? -1.460 11.785 2.390 1.00 95.44 95 ALA A O 1
ATOM 740 N N . ARG A 1 96 ? -0.465 9.962 1.527 1.00 95.06 96 ARG A N 1
ATOM 741 C CA . ARG A 1 96 ? -1.681 9.145 1.476 1.00 95.06 96 ARG A CA 1
ATOM 742 C C . ARG A 1 96 ? -2.230 8.827 2.869 1.00 95.06 96 ARG A C 1
ATOM 744 O O . ARG A 1 96 ? -3.437 8.921 3.073 1.00 95.06 96 ARG A O 1
ATOM 751 N N . LEU A 1 97 ? -1.372 8.492 3.837 1.00 96.44 97 LEU A N 1
ATOM 752 C CA . LEU A 1 97 ? -1.803 8.321 5.230 1.00 96.44 97 LEU A CA 1
ATOM 753 C C . LEU A 1 97 ? -2.440 9.604 5.765 1.00 96.44 97 LEU A C 1
ATOM 755 O O . LEU A 1 97 ? -3.564 9.558 6.262 1.00 96.44 97 LEU A O 1
ATOM 759 N N . ALA A 1 98 ? -1.760 10.742 5.601 1.00 95.94 98 ALA A N 1
ATOM 760 C CA . ALA A 1 98 ? -2.263 12.038 6.046 1.00 95.94 98 ALA A CA 1
ATOM 761 C C . ALA A 1 98 ? -3.609 12.392 5.389 1.00 95.94 98 ALA A C 1
ATOM 763 O O . ALA A 1 98 ? -4.512 12.914 6.047 1.00 95.94 98 ALA A O 1
ATOM 764 N N . GLU A 1 99 ? -3.778 12.072 4.104 1.00 95.75 99 GLU A N 1
ATOM 765 C CA . GLU A 1 99 ? -5.057 12.207 3.413 1.00 95.75 99 GLU A CA 1
ATOM 766 C C . GLU A 1 99 ? -6.152 11.333 4.035 1.00 95.75 99 GLU A C 1
ATOM 768 O O . GLU A 1 99 ? -7.251 11.840 4.267 1.00 95.75 99 GLU A O 1
ATOM 773 N N . PHE A 1 100 ? -5.877 10.064 4.345 1.00 96.56 100 PHE A N 1
ATOM 774 C CA . PHE A 1 100 ? -6.851 9.194 5.008 1.00 96.56 100 PHE A CA 1
ATOM 775 C C . PHE A 1 100 ? -7.260 9.735 6.376 1.00 96.56 100 PHE A C 1
ATOM 777 O O . PHE A 1 100 ? -8.456 9.827 6.651 1.00 96.56 100 PHE A O 1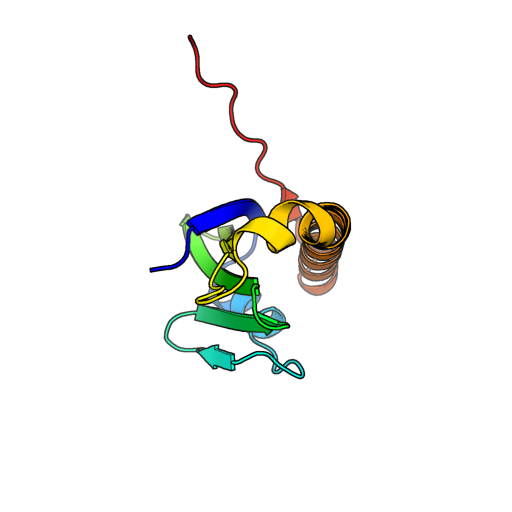
ATOM 784 N N . GLY A 1 101 ? -6.296 10.163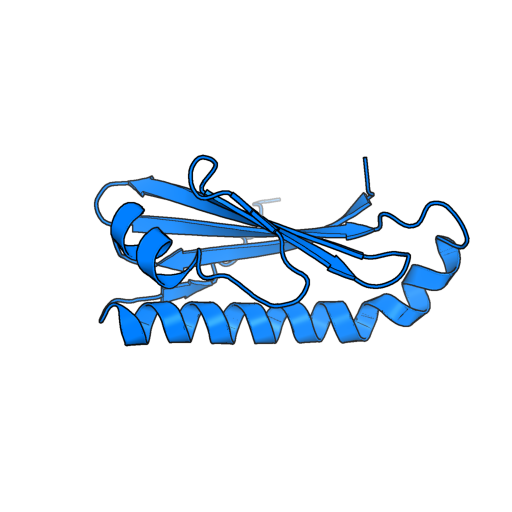 7.197 1.00 96.00 101 GLY A N 1
ATOM 785 C CA . GLY A 1 101 ? -6.582 10.783 8.491 1.00 96.00 101 GLY A CA 1
ATOM 786 C C . GLY A 1 101 ? -7.481 12.014 8.356 1.00 96.00 101 GLY A C 1
ATOM 787 O O . GLY A 1 101 ? -8.496 12.124 9.041 1.00 96.00 101 GLY A O 1
ATOM 788 N N . ARG A 1 102 ? -7.180 12.896 7.394 1.00 97.25 102 ARG A N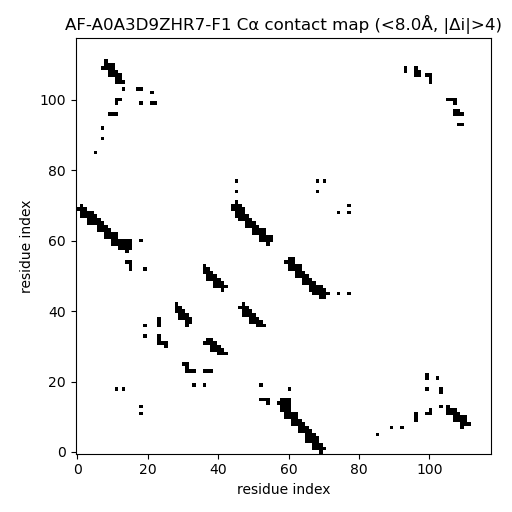 1
ATOM 789 C CA . ARG A 1 102 ? -7.985 14.093 7.107 1.00 97.25 102 ARG A CA 1
ATOM 790 C C . ARG A 1 102 ? -9.395 13.755 6.616 1.00 97.25 102 ARG A C 1
ATOM 792 O O . ARG A 1 102 ? -10.350 14.357 7.093 1.00 97.25 102 ARG A O 1
ATOM 799 N N . ARG A 1 103 ? -9.546 12.812 5.678 1.00 96.62 103 ARG A N 1
ATOM 800 C CA . ARG A 1 103 ? -10.856 12.432 5.111 1.00 96.62 103 ARG A CA 1
ATOM 801 C C . ARG A 1 103 ? -11.750 11.711 6.116 1.00 96.62 103 ARG A C 1
ATOM 803 O O . ARG A 1 103 ? -12.964 11.861 6.054 1.00 96.62 103 ARG A O 1
ATOM 810 N N . LEU A 1 104 ? -11.156 10.929 7.012 1.00 97.12 104 LEU A N 1
ATOM 811 C CA . LEU A 1 104 ? -11.881 10.152 8.018 1.00 97.12 104 LEU A CA 1
ATOM 812 C C . LEU A 1 104 ? -12.002 10.875 9.366 1.00 97.12 104 LEU A C 1
ATOM 814 O O . LEU A 1 104 ? -12.677 10.366 10.255 1.00 97.12 104 LEU A O 1
ATOM 818 N N . GLY A 1 105 ? -11.359 12.036 9.531 1.00 97.44 105 GLY A N 1
ATOM 819 C CA . GLY A 1 105 ? -11.365 12.793 10.784 1.00 97.44 105 GLY A CA 1
ATOM 820 C C . GLY A 1 105 ? -10.682 12.059 11.943 1.00 97.44 105 GLY A C 1
ATOM 821 O O . GLY A 1 105 ? -11.110 12.189 13.085 1.00 97.44 105 GLY A O 1
ATOM 822 N N . CYS A 1 106 ? -9.650 11.259 11.661 1.00 97.38 106 CYS A N 1
ATOM 823 C CA . CYS A 1 106 ? -8.968 10.419 12.650 1.00 97.38 106 CYS A CA 1
ATOM 824 C C . CYS A 1 106 ? -7.442 10.542 12.554 1.00 97.38 106 CYS A C 1
ATOM 826 O O . CYS A 1 106 ? -6.894 11.116 11.606 1.00 97.38 106 CYS A O 1
ATOM 828 N N . ARG A 1 107 ? -6.727 9.991 13.542 1.00 97.06 107 ARG A N 1
ATOM 829 C CA . ARG A 1 107 ? -5.264 9.955 13.483 1.00 97.06 107 ARG A CA 1
ATOM 830 C C . ARG A 1 107 ? -4.802 8.919 12.465 1.00 97.06 107 ARG A C 1
ATOM 832 O O . ARG A 1 107 ? -5.359 7.830 12.338 1.00 97.06 107 ARG A O 1
ATOM 839 N N . SER A 1 108 ? -3.725 9.266 11.776 1.00 97.31 108 SER A N 1
ATOM 840 C CA . SER A 1 108 ? -2.990 8.368 10.895 1.00 97.31 108 SER A CA 1
ATOM 841 C C . SER A 1 108 ? -1.499 8.599 11.092 1.00 97.31 108 SER A C 1
ATOM 843 O O . SER A 1 108 ? -1.071 9.732 11.322 1.00 97.31 108 SER A O 1
ATOM 845 N N . TYR A 1 109 ? -0.708 7.534 11.077 1.00 95.69 109 TYR A N 1
ATOM 846 C CA . TYR A 1 109 ? 0.725 7.633 11.337 1.00 95.69 109 TYR A CA 1
ATOM 847 C C . TYR A 1 109 ? 1.490 6.454 10.748 1.00 95.69 109 TYR A C 1
ATOM 849 O O . TYR A 1 109 ? 0.963 5.351 10.597 1.00 95.69 109 TYR A O 1
ATOM 857 N N . ARG A 1 110 ? 2.765 6.684 10.431 1.00 95.06 110 ARG A N 1
ATOM 858 C CA . ARG A 1 110 ? 3.686 5.621 10.029 1.00 95.06 110 ARG A CA 1
ATOM 859 C C . ARG A 1 110 ? 4.033 4.765 11.242 1.00 95.06 110 ARG A C 1
ATOM 861 O O . ARG A 1 110 ? 4.369 5.289 12.306 1.00 95.06 110 ARG A O 1
ATOM 868 N N . VAL A 1 111 ? 3.995 3.448 11.074 1.00 91.50 111 VAL A N 1
ATOM 869 C CA . VAL A 1 111 ? 4.569 2.538 12.063 1.00 91.50 111 VAL A CA 1
ATOM 870 C C . VAL A 1 111 ? 6.078 2.661 11.927 1.00 91.50 111 VAL A C 1
ATOM 872 O O . VAL A 1 111 ? 6.643 2.344 10.881 1.00 91.50 111 VAL A O 1
ATOM 875 N N . ARG A 1 112 ? 6.742 3.170 12.965 1.00 71.88 112 ARG A N 1
ATOM 876 C CA . ARG A 1 112 ? 8.197 3.058 13.039 1.00 71.88 112 ARG A CA 1
ATOM 877 C C . ARG A 1 112 ? 8.527 1.590 13.267 1.00 71.88 112 ARG A C 1
ATOM 879 O O . ARG A 1 112 ? 7.925 0.962 14.136 1.00 71.88 112 ARG A O 1
ATOM 886 N N . GLU A 1 113 ? 9.461 1.054 12.491 1.00 55.53 113 GLU A N 1
ATOM 887 C CA . GLU A 1 113 ? 10.056 -0.239 12.812 1.00 55.53 113 GLU A CA 1
ATOM 888 C C . GLU A 1 113 ? 10.609 -0.125 14.240 1.00 55.53 113 GLU A C 1
ATOM 890 O O . GLU A 1 113 ? 11.405 0.773 14.531 1.00 55.53 113 GLU A O 1
ATOM 895 N N . ALA A 1 114 ? 10.113 -0.951 15.164 1.00 44.78 114 ALA A N 1
ATOM 896 C CA . ALA A 1 114 ? 10.741 -1.054 16.470 1.00 44.78 114 ALA A CA 1
ATOM 897 C C . ALA A 1 114 ? 12.179 -1.513 16.214 1.00 44.78 114 ALA A C 1
ATOM 899 O O . ALA A 1 114 ? 12.382 -2.509 15.515 1.00 44.78 114 ALA A O 1
ATOM 900 N N . ALA A 1 115 ? 13.167 -0.778 16.729 1.00 39.72 115 ALA A N 1
ATOM 901 C CA . ALA A 1 115 ? 14.542 -1.252 16.727 1.00 39.72 115 ALA A CA 1
ATOM 902 C C . ALA A 1 115 ? 14.526 -2.669 17.313 1.00 39.72 115 ALA A C 1
ATOM 904 O O . ALA A 1 115 ? 14.063 -2.857 18.440 1.00 39.72 115 ALA A O 1
ATOM 905 N N . ARG A 1 116 ? 14.935 -3.676 16.530 1.00 34.66 116 ARG A N 1
ATOM 906 C CA . ARG A 1 116 ? 15.081 -5.029 17.073 1.00 34.66 116 ARG A CA 1
ATOM 907 C C . ARG A 1 116 ? 16.057 -4.922 18.250 1.00 34.66 116 ARG A C 1
ATOM 909 O O . ARG A 1 116 ? 17.130 -4.351 18.039 1.00 34.66 116 ARG A O 1
ATOM 916 N N . PRO A 1 117 ? 15.722 -5.409 19.457 1.00 38.53 117 PRO A N 1
ATOM 917 C CA . PRO A 1 117 ? 16.742 -5.572 20.477 1.00 38.53 117 PRO A CA 1
ATOM 918 C C . PRO A 1 117 ? 17.776 -6.554 19.911 1.00 38.53 117 PRO A C 1
ATOM 920 O O . PRO A 1 117 ? 17.403 -7.608 19.387 1.00 38.53 117 PRO A O 1
ATOM 923 N N . GLY A 1 118 ? 19.036 -6.119 19.891 1.00 47.09 118 GLY A N 1
ATOM 924 C CA . GLY A 1 118 ? 20.181 -6.968 19.563 1.00 47.09 118 GLY A CA 1
ATOM 925 C C . GLY A 1 118 ? 20.491 -7.956 20.674 1.00 47.09 118 GLY A C 1
ATOM 926 O O . GLY A 1 118 ? 19.954 -7.778 21.791 1.00 47.09 118 GLY A O 1
#

Foldseek 3Di:
DFAWDDKWKKKWQAFQVLLLVVPQDDDPQWDGDSVQQKIWHDDDQFKIKIWHWDGPDHSMIMIMIIMGGPHPPPSVCCVVVVPVVVVVVNVVVVVVQVVSCVVVVTDMDIDDDDDPDD

Solvent-accessible surface area (backbone atoms only — not comparable to full-atom values): 6636 Å² total; per-residue (Å²): 135,55,52,81,75,48,78,47,43,30,39,36,57,37,37,47,70,66,48,43,69,70,66,70,56,92,48,93,74,45,52,70,38,76,90,76,35,33,39,38,33,66,46,84,76,36,39,34,38,42,34,38,61,40,75,63,61,90,47,17,21,34,39,41,38,39,32,25,44,52,34,88,67,70,58,79,56,45,77,75,63,44,60,62,58,57,53,50,48,52,54,53,51,52,53,50,38,50,48,50,15,64,77,69,73,36,60,44,46,70,58,73,80,72,79,74,83,126

Secondary structure (DSSP, 8-state):
-PEEEEEEEEEESS-HHHHHHHHS---TTEEEETTTTEEEEEETTTEEEEEEEEE-STT-EEEEEEEEE--SS-GGGHHHHSHHHHHHHHHHHHHHHHHHHHHHTS-EEE-PPPPPP-